Protein AF-A0A660XTL7-F1 (afdb_monomer_lite)

Sequence (73 aa):
ERWVPPEALKEDLREAGAPTRPEELGVPWNVFREALLYGREIRGRWTVLDTAYLVGILPNRAEEALERAFGVG

Secondary structure (DSSP, 8-state):
-----HHHHHHHHHHTT---STGGGT--HHHHHHHHHHGGGSSS---HHHHHHHTTSTTTTHHHHHHHHH---

Radius of gyration: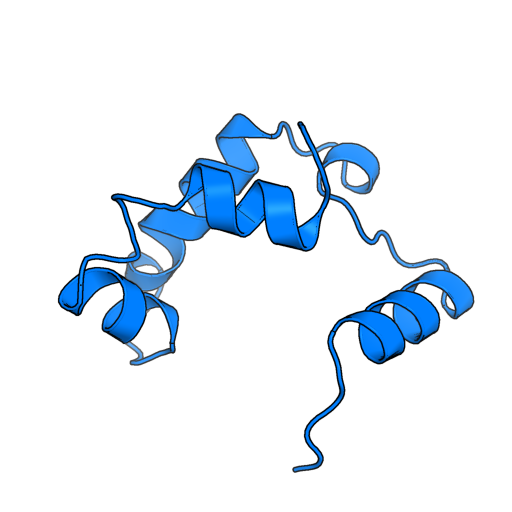 13.45 Å; chains: 1; bounding box: 28×19×31 Å

Foldseek 3Di:
DDDDDLVRVLVVCVVVVHDQDCVVVVHDPVNVLVCLQCVCVPDPDDDVSVVCVVVVVPPNVSQVVNCVRPNHD

pLDDT: mean 94.47, std 5.12, range [65.19, 97.88]

Structure (mmCIF, N/CA/C/O backbone):
data_AF-A0A660XTL7-F1
#
_entry.id   AF-A0A660XTL7-F1
#
loop_
_atom_site.group_PDB
_atom_site.id
_atom_site.type_symbol
_atom_site.label_atom_id
_atom_site.label_alt_id
_atom_site.label_comp_id
_atom_site.label_asym_id
_atom_site.label_entity_id
_atom_site.label_seq_id
_atom_site.pdbx_PDB_ins_code
_atom_site.Cartn_x
_atom_site.Cartn_y
_atom_site.Cartn_z
_atom_site.occupancy
_atom_site.B_iso_or_equiv
_atom_site.auth_seq_id
_atom_site.auth_comp_id
_atom_site.auth_asym_id
_atom_site.auth_atom_id
_atom_site.pdbx_PDB_model_num
ATOM 1 N N . GLU A 1 1 ? -13.950 -3.575 -17.568 1.00 71.31 1 GLU A N 1
ATOM 2 C CA . GLU A 1 1 ? -12.538 -3.366 -17.178 1.00 71.31 1 GLU A CA 1
ATOM 3 C C . GLU A 1 1 ? -11.778 -4.675 -17.310 1.00 71.31 1 GLU A C 1
ATOM 5 O O . GLU A 1 1 ? -12.370 -5.726 -17.090 1.00 71.31 1 GLU A O 1
ATOM 10 N N . ARG A 1 2 ? -10.510 -4.620 -17.728 1.00 86.62 2 ARG A N 1
ATOM 11 C CA . ARG A 1 2 ? -9.635 -5.793 -17.837 1.00 86.62 2 ARG A CA 1
ATOM 12 C C . ARG A 1 2 ? -8.801 -5.888 -16.563 1.00 86.62 2 ARG A C 1
ATOM 14 O O . ARG A 1 2 ? -8.131 -4.926 -16.210 1.00 86.62 2 ARG A O 1
ATOM 21 N N . TRP A 1 3 ? -8.833 -7.039 -15.901 1.00 91.00 3 TRP A N 1
ATOM 22 C CA . TRP A 1 3 ? -7.886 -7.340 -14.830 1.00 91.00 3 TRP A CA 1
ATOM 23 C C . TRP A 1 3 ? -6.487 -7.560 -15.424 1.00 91.00 3 TRP A C 1
ATOM 25 O O . TRP A 1 3 ? -6.350 -8.229 -16.454 1.00 91.00 3 TRP A O 1
ATOM 35 N N . VAL A 1 4 ? -5.466 -6.984 -14.790 1.00 93.06 4 VAL A N 1
ATOM 36 C CA . VAL A 1 4 ? -4.056 -7.099 -15.188 1.00 93.06 4 VAL A CA 1
ATOM 37 C C . VAL A 1 4 ? -3.286 -7.725 -14.021 1.00 93.06 4 VAL A C 1
ATOM 39 O O . VAL A 1 4 ? -3.434 -7.243 -12.894 1.00 93.06 4 VAL A O 1
ATOM 42 N N . PRO A 1 5 ? -2.490 -8.787 -14.252 1.00 94.50 5 PRO A N 1
ATOM 43 C CA . PRO A 1 5 ? -1.614 -9.338 -13.225 1.00 94.50 5 PRO A CA 1
ATOM 44 C C . PRO A 1 5 ? -0.643 -8.278 -12.679 1.00 94.50 5 PRO A C 1
ATOM 46 O O . PRO A 1 5 ? -0.146 -7.469 -13.469 1.00 94.50 5 PRO A O 1
ATOM 49 N N . PRO A 1 6 ? -0.319 -8.288 -11.374 1.00 92.88 6 PRO A N 1
ATOM 50 C CA . PRO A 1 6 ? 0.610 -7.325 -10.781 1.00 92.88 6 PRO A CA 1
ATOM 51 C C . PRO A 1 6 ? 1.959 -7.239 -11.505 1.00 92.88 6 PRO A C 1
ATOM 53 O O . PRO A 1 6 ? 2.493 -6.150 -11.692 1.00 92.88 6 PRO A O 1
ATOM 56 N N . GLU A 1 7 ? 2.493 -8.372 -11.954 1.00 93.19 7 GLU A N 1
ATOM 57 C CA . GLU A 1 7 ? 3.784 -8.466 -12.636 1.00 93.19 7 GLU A CA 1
ATOM 58 C C . GLU A 1 7 ? 3.741 -7.813 -14.018 1.00 93.19 7 GLU A C 1
ATOM 60 O O . GLU A 1 7 ? 4.685 -7.122 -14.391 1.00 93.19 7 GLU A O 1
ATOM 65 N N . ALA A 1 8 ? 2.632 -7.985 -14.745 1.00 95.38 8 ALA A N 1
ATOM 66 C CA . ALA A 1 8 ? 2.429 -7.352 -16.044 1.00 95.38 8 ALA A CA 1
ATOM 67 C C . ALA A 1 8 ? 2.304 -5.830 -15.894 1.00 95.38 8 ALA A C 1
ATOM 69 O O . ALA A 1 8 ? 2.990 -5.091 -16.588 1.00 95.38 8 ALA A O 1
ATOM 70 N N . LEU A 1 9 ? 1.522 -5.359 -14.914 1.00 94.44 9 LEU A N 1
ATOM 71 C CA . LEU A 1 9 ? 1.415 -3.927 -14.620 1.00 94.44 9 LEU A CA 1
ATOM 72 C C . LEU A 1 9 ? 2.769 -3.324 -14.215 1.00 94.44 9 LEU A C 1
ATOM 74 O O . LEU A 1 9 ? 3.081 -2.193 -14.578 1.00 94.44 9 LEU A O 1
ATOM 78 N N . LYS A 1 10 ? 3.578 -4.067 -13.451 1.00 94.44 10 LYS A N 1
ATOM 79 C CA . LYS A 1 10 ? 4.912 -3.621 -13.041 1.00 94.44 10 LYS A CA 1
ATOM 80 C C . LYS A 1 10 ? 5.851 -3.473 -14.237 1.00 94.44 10 LYS A C 1
ATOM 82 O O . LYS A 1 10 ? 6.638 -2.534 -14.248 1.00 94.44 10 LYS A O 1
ATOM 87 N N . GLU A 1 11 ? 5.765 -4.365 -15.221 1.00 96.25 11 GLU A N 1
ATOM 88 C CA . GLU A 1 11 ? 6.547 -4.251 -16.455 1.00 96.25 11 GLU A CA 1
ATOM 89 C C . GLU A 1 11 ? 6.101 -3.053 -17.294 1.00 96.25 11 GLU A C 1
ATOM 91 O O . GLU A 1 11 ? 6.940 -2.223 -17.631 1.00 96.25 11 GLU A O 1
ATOM 96 N N . ASP A 1 12 ? 4.792 -2.881 -17.498 1.00 96.38 12 ASP A N 1
ATOM 97 C CA . ASP A 1 12 ? 4.237 -1.730 -18.223 1.00 96.38 12 ASP A CA 1
ATOM 98 C C . ASP A 1 12 ? 4.703 -0.393 -17.604 1.00 96.38 12 ASP A C 1
ATOM 100 O O . ASP A 1 12 ? 5.063 0.551 -18.311 1.00 96.38 12 ASP A O 1
ATOM 104 N N . LEU A 1 13 ? 4.736 -0.306 -16.266 1.00 95.88 13 LEU A N 1
ATOM 105 C CA . LEU A 1 13 ? 5.248 0.868 -15.552 1.00 95.88 13 LEU A CA 1
ATOM 106 C C . LEU A 1 13 ? 6.750 1.082 -15.792 1.00 95.88 13 LEU A C 1
ATOM 108 O O . LEU A 1 13 ? 7.157 2.215 -16.050 1.00 95.88 13 LEU A O 1
ATOM 112 N N . ARG A 1 14 ? 7.572 0.025 -15.742 1.00 96.12 14 ARG A N 1
ATOM 113 C CA . ARG A 1 14 ? 9.017 0.136 -16.014 1.00 96.12 14 ARG A CA 1
ATOM 114 C C . ARG A 1 14 ? 9.297 0.574 -17.444 1.00 96.12 14 ARG A C 1
ATOM 116 O O . ARG A 1 14 ? 10.134 1.452 -17.638 1.00 96.12 14 ARG A O 1
ATOM 123 N N . GLU A 1 15 ? 8.605 -0.002 -18.426 1.00 97.81 15 GLU A N 1
ATOM 124 C CA . GLU A 1 15 ? 8.752 0.366 -19.840 1.00 97.81 15 GLU A CA 1
ATOM 125 C C . GLU A 1 15 ? 8.404 1.842 -20.078 1.00 97.81 15 GLU A C 1
ATOM 127 O O . GLU A 1 15 ? 9.058 2.523 -20.868 1.00 97.81 15 GLU A O 1
ATOM 132 N N . ALA A 1 16 ? 7.426 2.368 -19.337 1.00 97.88 16 ALA A N 1
ATOM 133 C CA . ALA A 1 16 ? 7.061 3.781 -19.355 1.00 97.88 16 ALA A CA 1
ATOM 134 C C . ALA A 1 16 ? 8.026 4.695 -18.565 1.00 97.88 16 ALA A C 1
ATOM 136 O O . ALA A 1 16 ? 7.826 5.911 -18.537 1.00 97.88 16 ALA A O 1
ATOM 137 N N . GLY A 1 17 ? 9.050 4.143 -17.907 1.00 97.56 17 GLY A N 1
ATOM 138 C CA . GLY A 1 17 ? 9.973 4.885 -17.044 1.00 97.56 17 GLY A CA 1
ATOM 139 C C . GLY A 1 17 ? 9.359 5.333 -15.713 1.00 97.56 17 GLY A C 1
ATOM 140 O O . GLY A 1 17 ? 9.872 6.258 -15.082 1.00 97.56 17 GLY A O 1
ATOM 141 N N . ALA A 1 18 ? 8.252 4.717 -15.290 1.00 97.62 18 ALA A N 1
ATOM 142 C CA . ALA A 1 18 ? 7.593 5.013 -14.026 1.00 97.62 18 ALA A CA 1
ATOM 143 C C . ALA A 1 18 ? 8.224 4.223 -12.859 1.00 97.62 18 ALA A C 1
ATOM 145 O O . ALA A 1 18 ? 8.637 3.073 -13.033 1.00 97.62 18 ALA A O 1
ATOM 146 N N . PRO A 1 19 ? 8.267 4.806 -11.647 1.00 95.88 19 PRO A N 1
ATOM 147 C CA . PRO A 1 19 ? 8.752 4.115 -10.460 1.00 95.88 19 PRO A CA 1
ATOM 148 C C . PRO A 1 19 ? 7.818 2.962 -10.079 1.00 95.88 19 PRO A C 1
ATOM 150 O O . PRO A 1 19 ? 6.593 3.068 -10.154 1.00 95.88 19 PRO A O 1
ATOM 153 N N . THR A 1 20 ? 8.406 1.860 -9.624 1.00 95.06 20 THR A N 1
ATOM 154 C CA . THR A 1 20 ? 7.703 0.642 -9.194 1.00 95.06 20 THR A CA 1
ATOM 155 C C . THR A 1 20 ? 7.962 0.271 -7.735 1.00 95.06 20 THR A C 1
ATOM 157 O O . THR A 1 20 ? 7.492 -0.775 -7.276 1.00 95.06 20 THR A O 1
ATOM 160 N N . ARG A 1 21 ? 8.699 1.114 -7.006 1.00 93.62 21 ARG A N 1
ATOM 161 C CA . ARG A 1 21 ? 9.002 0.994 -5.579 1.00 93.62 21 ARG A CA 1
ATOM 162 C C . ARG A 1 21 ? 8.869 2.346 -4.861 1.00 93.62 21 ARG A C 1
ATOM 164 O O . ARG A 1 21 ? 9.085 3.386 -5.489 1.00 93.62 21 ARG A O 1
ATOM 171 N N . PRO A 1 22 ? 8.578 2.358 -3.547 1.00 93.81 22 PRO A N 1
ATOM 172 C CA . PRO A 1 22 ? 8.517 3.594 -2.761 1.00 93.81 22 PRO A CA 1
ATOM 173 C C . PRO A 1 22 ? 9.824 4.400 -2.783 1.00 93.81 22 PRO A C 1
ATOM 175 O O . PRO A 1 22 ? 9.796 5.626 -2.894 1.00 93.81 22 PRO A O 1
ATOM 178 N N . GLU A 1 23 ? 10.972 3.722 -2.747 1.00 93.75 23 GLU A N 1
ATOM 179 C CA . GLU A 1 23 ? 12.288 4.373 -2.709 1.00 93.75 23 GLU A CA 1
ATOM 180 C C . GLU A 1 23 ? 12.574 5.174 -3.988 1.00 93.75 23 GLU A C 1
ATOM 182 O O . GLU A 1 23 ? 13.176 6.245 -3.931 1.00 93.75 23 GLU A O 1
ATOM 187 N N . GLU A 1 24 ? 12.089 4.698 -5.139 1.00 95.50 24 GLU A N 1
ATOM 188 C CA . GLU A 1 24 ? 12.213 5.386 -6.433 1.00 95.50 24 GLU A CA 1
ATOM 189 C C . GLU A 1 24 ? 11.379 6.680 -6.477 1.00 95.50 24 GLU A C 1
ATOM 191 O O . GLU A 1 24 ? 11.679 7.589 -7.248 1.00 95.50 24 GLU A O 1
ATOM 196 N N . LEU A 1 25 ? 10.358 6.789 -5.618 1.00 93.94 25 LEU A N 1
ATOM 197 C CA . LEU A 1 25 ? 9.577 8.008 -5.390 1.00 93.94 25 LEU A CA 1
ATOM 198 C C . LEU A 1 25 ? 10.193 8.922 -4.315 1.00 93.94 25 LEU A C 1
ATOM 200 O O . LEU A 1 25 ? 9.644 9.988 -4.039 1.00 93.94 25 LEU A O 1
ATOM 204 N N . GLY A 1 26 ? 11.297 8.517 -3.678 1.00 96.31 26 GLY A N 1
ATOM 205 C CA . GLY A 1 26 ? 11.868 9.219 -2.527 1.00 96.31 26 GLY A CA 1
ATOM 206 C C . GLY A 1 26 ? 11.027 9.088 -1.252 1.00 96.31 26 GLY A C 1
ATOM 207 O O . GLY A 1 26 ? 11.145 9.919 -0.351 1.00 96.31 26 GLY A O 1
ATOM 208 N N . VAL A 1 27 ? 10.164 8.070 -1.171 1.00 96.00 27 VAL A N 1
ATOM 209 C CA . VAL A 1 27 ? 9.283 7.829 -0.023 1.00 96.00 27 VAL A CA 1
ATOM 210 C C . VAL A 1 27 ? 9.884 6.737 0.866 1.00 96.00 27 VAL A C 1
ATOM 212 O O . VAL A 1 27 ? 10.090 5.621 0.392 1.00 96.00 27 VAL A O 1
ATOM 215 N N . PRO A 1 28 ? 10.133 7.011 2.160 1.00 95.50 28 PRO A N 1
ATOM 216 C CA . PRO A 1 28 ? 10.596 5.990 3.094 1.00 95.50 28 PRO A CA 1
ATOM 217 C C . PRO A 1 28 ? 9.578 4.857 3.282 1.00 95.50 28 PRO A C 1
ATOM 219 O O . PRO A 1 28 ? 8.368 5.095 3.336 1.00 95.50 28 PRO A O 1
ATOM 222 N N . TRP A 1 29 ? 10.070 3.633 3.479 1.00 95.00 29 TRP A N 1
ATOM 223 C CA . TRP A 1 29 ? 9.245 2.433 3.653 1.00 95.00 29 TRP A CA 1
ATOM 224 C C . TRP A 1 29 ? 8.173 2.572 4.744 1.00 95.00 29 TRP A C 1
ATOM 226 O O . TRP A 1 29 ? 7.002 2.254 4.538 1.00 95.00 29 TRP A O 1
ATOM 236 N N . ASN A 1 30 ? 8.542 3.131 5.900 1.00 95.25 30 ASN A N 1
ATOM 237 C CA . ASN A 1 30 ? 7.623 3.345 7.018 1.00 95.25 30 ASN A CA 1
ATOM 238 C C . ASN A 1 30 ? 6.495 4.334 6.681 1.00 95.25 30 ASN A C 1
ATOM 240 O O . ASN A 1 30 ? 5.367 4.131 7.128 1.00 95.25 30 ASN A O 1
ATOM 244 N N . VAL A 1 31 ? 6.782 5.364 5.878 1.00 96.69 31 VAL A N 1
ATOM 245 C CA . VAL A 1 31 ? 5.777 6.330 5.408 1.00 96.69 31 VAL A CA 1
ATOM 246 C C . VAL A 1 31 ? 4.813 5.645 4.443 1.00 96.69 31 VAL A C 1
ATOM 248 O O . VAL A 1 31 ? 3.600 5.817 4.549 1.00 96.69 31 VAL A O 1
ATOM 251 N N . PHE A 1 32 ? 5.328 4.807 3.541 1.00 96.19 32 PHE A N 1
ATOM 252 C CA . PHE A 1 32 ? 4.488 4.036 2.627 1.00 96.19 32 PHE A CA 1
ATOM 253 C C . PHE A 1 32 ? 3.595 3.030 3.375 1.00 96.19 32 PHE A C 1
ATOM 255 O O . PHE A 1 32 ? 2.410 2.886 3.066 1.00 96.19 32 PHE A O 1
ATOM 262 N N . ARG A 1 33 ? 4.124 2.393 4.427 1.00 96.31 33 ARG A N 1
ATOM 263 C CA . ARG A 1 33 ? 3.364 1.520 5.332 1.00 96.31 33 ARG A CA 1
ATOM 264 C C . ARG A 1 33 ? 2.231 2.257 6.037 1.00 96.31 33 ARG A C 1
ATOM 266 O O . ARG A 1 33 ? 1.119 1.738 6.109 1.00 96.31 33 ARG A O 1
ATOM 273 N N . GLU A 1 34 ? 2.476 3.465 6.531 1.00 96.88 34 GLU A N 1
ATOM 274 C CA . GLU A 1 34 ? 1.421 4.294 7.120 1.00 96.88 34 GLU A CA 1
ATOM 275 C C . GLU A 1 34 ? 0.361 4.682 6.087 1.00 96.88 34 GLU A C 1
ATOM 277 O O . GLU A 1 34 ? -0.833 4.563 6.366 1.00 96.88 34 GLU A O 1
ATOM 282 N N . ALA A 1 35 ? 0.770 5.048 4.870 1.00 96.44 35 ALA A N 1
ATOM 283 C CA . ALA A 1 35 ? -0.160 5.348 3.786 1.00 96.44 35 ALA A CA 1
ATOM 284 C C . ALA A 1 35 ? -1.073 4.151 3.452 1.00 96.44 35 ALA A C 1
ATOM 286 O O . ALA A 1 35 ? -2.275 4.336 3.256 1.00 96.44 35 ALA A O 1
ATOM 287 N N . LEU A 1 36 ? -0.543 2.922 3.451 1.00 96.31 36 LEU A N 1
ATOM 288 C CA . LEU A 1 36 ? -1.339 1.706 3.251 1.00 96.31 36 LEU A CA 1
ATOM 289 C C . LEU A 1 36 ? -2.376 1.499 4.369 1.00 96.31 36 LEU A C 1
ATOM 291 O O . LEU A 1 36 ? -3.518 1.133 4.093 1.00 96.31 36 LEU A O 1
ATOM 295 N N . LEU A 1 37 ? -1.991 1.738 5.625 1.00 96.44 37 LEU A N 1
ATOM 296 C CA . LEU A 1 37 ? -2.863 1.540 6.787 1.00 96.44 37 LEU A CA 1
ATOM 297 C C . LEU A 1 37 ? -3.982 2.583 6.869 1.00 96.44 37 LEU A C 1
ATOM 299 O O . LEU A 1 37 ? -5.136 2.235 7.137 1.00 96.44 37 LEU A O 1
ATOM 303 N N . TYR A 1 38 ? -3.653 3.849 6.622 1.00 96.50 38 TYR A N 1
ATOM 304 C CA . TYR A 1 38 ? -4.570 4.974 6.810 1.00 96.50 38 TYR A CA 1
ATOM 305 C C . TYR A 1 38 ? -5.243 5.443 5.514 1.00 96.50 38 TYR A C 1
ATOM 307 O O . TYR A 1 38 ? -6.148 6.270 5.564 1.0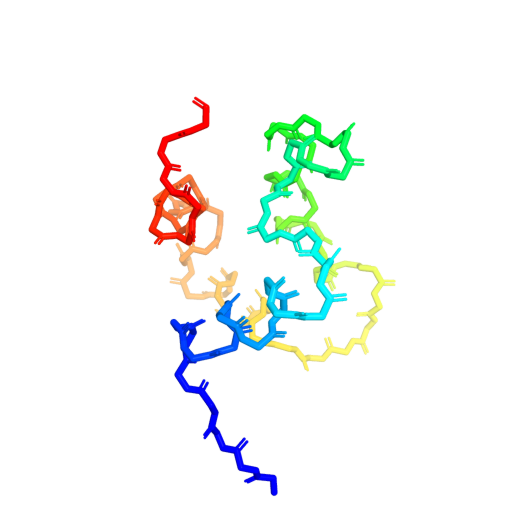0 96.50 38 TYR A O 1
ATOM 315 N N . GLY A 1 39 ? -4.889 4.885 4.351 1.00 96.25 39 GLY A N 1
ATOM 316 C CA . GLY A 1 39 ? -5.447 5.293 3.056 1.00 96.25 39 GLY A CA 1
ATOM 317 C C . GLY A 1 39 ? -6.978 5.218 2.972 1.00 96.25 39 GLY A C 1
ATOM 318 O O . GLY A 1 39 ? -7.602 6.068 2.337 1.00 96.25 39 GLY A O 1
ATOM 319 N N . ARG A 1 40 ? -7.597 4.261 3.680 1.00 96.06 40 ARG A N 1
ATOM 320 C CA . ARG A 1 40 ? -9.064 4.126 3.785 1.00 96.06 40 ARG A CA 1
ATOM 321 C C . ARG A 1 40 ? -9.747 5.327 4.459 1.00 96.06 40 ARG A C 1
ATOM 323 O O . ARG A 1 40 ? -10.925 5.573 4.242 1.00 96.06 40 ARG A O 1
ATOM 330 N N . GLU A 1 41 ? -9.012 6.094 5.262 1.00 96.12 41 GLU A N 1
ATOM 331 C CA . GLU A 1 41 ? -9.547 7.213 6.048 1.00 96.12 41 GLU A CA 1
ATOM 332 C C . GLU A 1 41 ? -9.545 8.537 5.264 1.00 96.12 41 GLU A C 1
ATOM 334 O O . GLU A 1 41 ? -10.204 9.494 5.663 1.00 96.12 41 GLU A O 1
ATOM 339 N N . ILE A 1 42 ? -8.862 8.598 4.112 1.00 96.12 42 ILE A N 1
ATOM 340 C CA . ILE A 1 42 ? -8.727 9.823 3.304 1.00 96.12 42 ILE A CA 1
ATOM 341 C C . ILE A 1 42 ? -10.078 10.275 2.724 1.00 96.12 42 ILE A C 1
ATOM 343 O O . ILE A 1 42 ? -10.337 11.471 2.580 1.00 96.12 42 ILE A O 1
ATOM 347 N N . ARG A 1 43 ? -10.950 9.330 2.355 1.00 94.81 43 ARG A N 1
ATOM 348 C CA . ARG A 1 43 ? -12.260 9.618 1.758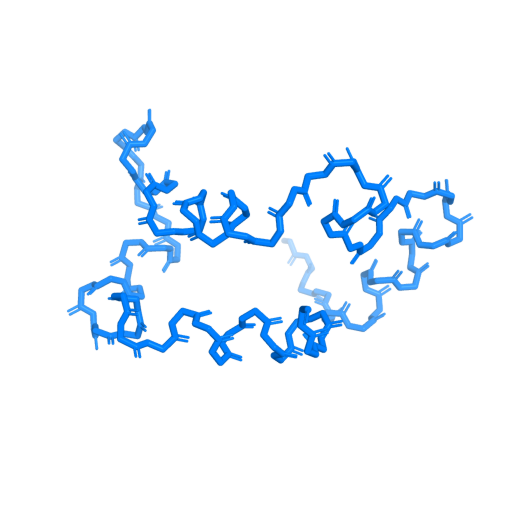 1.00 94.81 43 ARG A CA 1
ATOM 349 C C . ARG A 1 43 ? -13.267 8.548 2.154 1.00 94.81 43 ARG A C 1
ATOM 351 O O . ARG A 1 43 ? -12.958 7.370 2.077 1.00 94.81 43 ARG A O 1
ATOM 358 N N . GLY A 1 44 ? -14.507 8.955 2.436 1.00 92.50 44 GLY A N 1
ATOM 359 C CA . GLY A 1 44 ? -15.637 8.049 2.684 1.00 92.50 44 GLY A CA 1
ATOM 360 C C . GLY A 1 44 ? -16.090 7.277 1.438 1.00 92.50 44 GLY A C 1
ATOM 361 O O . GLY A 1 44 ? -17.183 7.506 0.923 1.00 92.50 44 GLY A O 1
ATOM 362 N N . ARG A 1 45 ? -15.235 6.398 0.911 1.00 96.25 45 ARG A N 1
ATOM 363 C CA . ARG A 1 45 ? -15.512 5.481 -0.196 1.00 96.25 45 ARG A CA 1
ATOM 364 C C . ARG A 1 45 ? -15.044 4.094 0.206 1.00 96.25 45 ARG A C 1
ATOM 366 O O . ARG A 1 45 ? -13.898 3.935 0.593 1.00 96.25 45 ARG A O 1
ATOM 373 N N . TRP A 1 46 ? -15.897 3.102 -0.020 1.00 96.62 46 TRP A N 1
ATOM 374 C CA . TRP A 1 46 ? -15.514 1.710 0.155 1.00 96.62 46 TRP A CA 1
ATOM 375 C C . TRP A 1 46 ? -14.550 1.238 -0.937 1.00 96.62 46 TRP A C 1
ATOM 377 O O . TRP A 1 46 ? -14.831 1.357 -2.133 1.00 96.62 46 TRP A O 1
ATOM 387 N N . THR A 1 47 ? -13.429 0.670 -0.518 1.00 96.25 47 THR A N 1
ATOM 388 C CA . THR A 1 47 ? -12.370 0.106 -1.352 1.00 96.25 47 THR A CA 1
ATOM 389 C C . THR A 1 47 ? -11.903 -1.240 -0.790 1.00 96.25 47 THR A C 1
ATOM 391 O O . THR A 1 47 ? -12.364 -1.712 0.252 1.00 96.25 47 THR A O 1
ATOM 394 N N . VAL A 1 48 ? -10.945 -1.875 -1.468 1.00 95.88 48 VAL A N 1
ATOM 395 C CA . VAL A 1 48 ? -10.297 -3.093 -0.960 1.00 95.88 48 VAL A CA 1
ATOM 396 C C . VAL A 1 48 ? -9.605 -2.869 0.393 1.00 95.88 48 VAL A C 1
ATOM 398 O O . VAL A 1 48 ? -9.529 -3.804 1.186 1.00 95.88 48 VAL A O 1
ATOM 401 N N . LEU A 1 49 ? -9.162 -1.641 0.696 1.00 96.75 49 LEU A N 1
ATOM 402 C CA . LEU A 1 49 ? -8.503 -1.319 1.965 1.00 96.75 49 LEU A CA 1
ATOM 403 C C . LEU A 1 49 ? -9.465 -1.424 3.155 1.00 96.75 49 LEU A C 1
ATOM 405 O O . LEU A 1 49 ? -9.068 -1.903 4.214 1.00 96.75 49 LEU A O 1
ATOM 409 N N . ASP A 1 50 ? -10.736 -1.057 2.975 1.00 97.31 50 ASP A N 1
ATOM 410 C CA . ASP A 1 50 ? -11.777 -1.209 3.997 1.00 97.31 50 ASP A CA 1
ATOM 411 C C . ASP A 1 50 ? -12.030 -2.682 4.307 1.00 97.31 50 ASP A C 1
ATOM 413 O O . ASP A 1 50 ? -12.051 -3.097 5.463 1.00 97.31 50 ASP A O 1
ATOM 417 N N . THR A 1 51 ? -12.155 -3.494 3.255 1.00 97.62 51 THR A N 1
ATOM 418 C CA . THR A 1 51 ? -12.363 -4.939 3.403 1.00 97.62 51 THR A CA 1
ATOM 419 C C . THR A 1 51 ? -11.162 -5.583 4.086 1.00 97.62 51 THR A C 1
ATOM 421 O O . THR A 1 51 ? -11.341 -6.320 5.050 1.00 97.62 51 THR A O 1
ATOM 424 N N . ALA A 1 52 ? -9.942 -5.266 3.640 1.00 97.56 52 ALA A N 1
ATOM 425 C CA . ALA A 1 52 ? -8.711 -5.772 4.237 1.00 97.56 52 ALA A CA 1
ATOM 426 C C . ALA A 1 52 ? -8.585 -5.388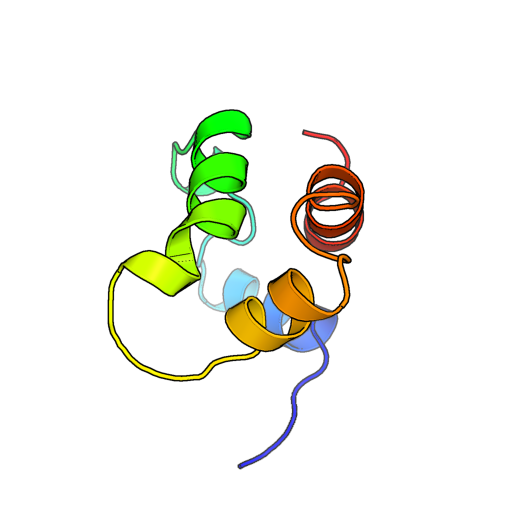 5.718 1.0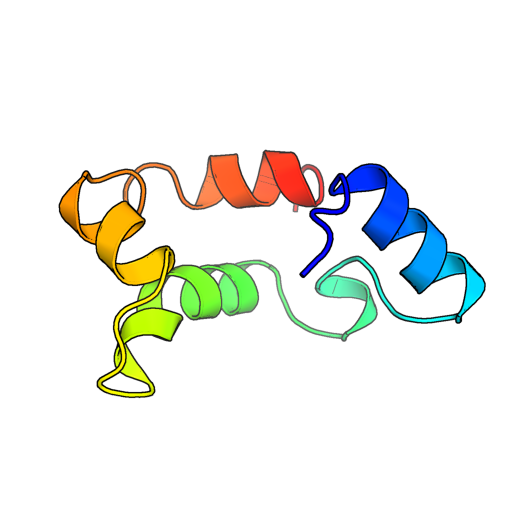0 97.56 52 ALA A C 1
ATOM 428 O O . ALA A 1 52 ? -8.109 -6.204 6.507 1.00 97.56 52 ALA A O 1
ATOM 429 N N . TYR A 1 53 ? -9.039 -4.188 6.095 1.00 96.94 53 TYR A N 1
ATOM 430 C CA . TYR A 1 53 ? -9.080 -3.748 7.486 1.00 96.94 53 TYR A CA 1
ATOM 431 C C . TYR A 1 53 ? -10.091 -4.551 8.318 1.00 96.94 53 TYR A C 1
ATOM 433 O O . TYR A 1 53 ? -9.762 -5.080 9.376 1.00 96.94 53 TYR A O 1
ATOM 441 N N . LEU A 1 54 ? -11.320 -4.699 7.818 1.00 96.75 54 LEU A N 1
ATOM 442 C CA . LEU A 1 54 ? -12.401 -5.390 8.528 1.00 96.75 54 LEU A CA 1
ATOM 443 C C . LEU A 1 54 ? -12.135 -6.877 8.758 1.00 96.75 54 LEU A C 1
ATOM 445 O O . LEU A 1 54 ? -12.538 -7.418 9.784 1.00 96.75 54 LEU A O 1
ATOM 449 N N . VAL A 1 55 ? -11.451 -7.537 7.822 1.00 97.25 55 VAL A N 1
ATOM 450 C CA . VAL A 1 55 ? -11.072 -8.953 7.960 1.00 97.25 55 VAL A CA 1
ATOM 451 C C . VAL A 1 55 ? -9.731 -9.142 8.680 1.00 97.25 55 VAL A C 1
ATOM 453 O O . VAL A 1 55 ? -9.261 -10.269 8.818 1.00 97.25 55 VAL A O 1
ATOM 456 N N . GLY A 1 56 ? -9.096 -8.054 9.127 1.00 96.38 56 GLY A N 1
ATOM 457 C CA . GLY A 1 56 ? -7.857 -8.088 9.898 1.00 96.38 56 GLY A CA 1
ATOM 458 C C . GLY A 1 56 ? -6.600 -8.434 9.095 1.00 96.38 56 GLY A C 1
ATOM 459 O O . GLY A 1 56 ? -5.586 -8.769 9.704 1.00 96.38 56 GLY A O 1
ATOM 460 N N . ILE A 1 57 ? -6.625 -8.363 7.757 1.00 96.69 57 ILE A N 1
ATOM 461 C CA . ILE A 1 57 ? -5.397 -8.427 6.939 1.00 96.69 57 ILE A CA 1
ATOM 462 C C . ILE A 1 57 ? -4.584 -7.157 7.171 1.00 96.69 57 ILE A C 1
ATOM 464 O O . ILE A 1 57 ? -3.403 -7.221 7.496 1.00 96.69 57 ILE A O 1
ATOM 468 N N . LEU A 1 58 ? -5.231 -6.000 7.068 1.00 96.69 58 LEU A N 1
ATOM 469 C CA . LEU A 1 58 ? -4.713 -4.763 7.632 1.00 96.69 58 LEU A CA 1
ATOM 470 C C . LEU A 1 58 ? -5.356 -4.588 9.020 1.00 96.69 58 LEU A C 1
ATOM 472 O O . LEU A 1 58 ? -6.531 -4.898 9.177 1.00 96.69 58 LEU A O 1
ATOM 476 N N . PRO A 1 59 ? -4.624 -4.148 10.055 1.00 95.75 59 PRO A N 1
ATOM 477 C CA . PRO A 1 59 ? -3.199 -3.820 10.061 1.00 95.75 59 PRO A CA 1
ATOM 478 C C . PRO A 1 59 ? -2.258 -5.032 10.221 1.00 95.75 59 PRO A C 1
ATOM 480 O O . PRO A 1 59 ? -1.055 -4.884 10.019 1.00 95.75 59 PRO A O 1
ATOM 483 N N . ASN A 1 60 ? -2.768 -6.216 10.574 1.00 97.75 60 ASN A N 1
ATOM 484 C CA . ASN A 1 60 ? -1.955 -7.304 11.145 1.00 97.75 60 ASN A CA 1
ATOM 485 C C . ASN A 1 60 ? -0.883 -7.890 10.209 1.00 97.75 60 ASN A C 1
ATOM 487 O O . ASN A 1 60 ? 0.081 -8.480 10.684 1.00 97.75 60 ASN A O 1
ATOM 491 N N . ARG A 1 61 ? -1.056 -7.763 8.891 1.00 97.06 61 ARG A N 1
ATOM 492 C CA . ARG A 1 61 ? -0.162 -8.307 7.854 1.00 97.06 61 ARG A CA 1
ATOM 493 C C . ARG A 1 61 ? 0.272 -7.238 6.850 1.00 97.06 61 ARG A C 1
ATOM 495 O O . ARG A 1 61 ? 0.562 -7.553 5.701 1.00 97.06 61 ARG A O 1
ATOM 502 N N . ALA A 1 62 ? 0.290 -5.969 7.266 1.00 96.19 62 ALA A N 1
ATOM 503 C CA . ALA A 1 62 ? 0.685 -4.862 6.395 1.00 96.19 62 ALA A CA 1
ATOM 504 C C . ALA A 1 62 ? 2.129 -5.005 5.890 1.00 96.19 62 ALA A C 1
ATOM 506 O O . ALA A 1 62 ? 2.374 -4.802 4.706 1.00 96.19 62 ALA A O 1
ATOM 507 N N . GLU A 1 63 ? 3.050 -5.407 6.770 1.00 96.44 63 GLU A N 1
ATOM 508 C CA . GLU A 1 63 ? 4.458 -5.609 6.415 1.00 96.44 63 GLU A CA 1
ATOM 509 C C . GLU A 1 63 ? 4.607 -6.701 5.355 1.00 96.44 63 GLU A C 1
ATOM 511 O O . GLU A 1 63 ? 5.111 -6.451 4.269 1.00 96.44 63 GLU A O 1
ATOM 516 N N . GLU A 1 64 ? 4.029 -7.876 5.610 1.00 96.44 64 GLU A N 1
ATOM 517 C CA . GLU A 1 64 ? 4.042 -8.989 4.661 1.00 96.44 64 GLU A CA 1
ATOM 518 C C . GLU A 1 64 ? 3.419 -8.611 3.305 1.00 96.44 64 GLU A C 1
ATOM 520 O O . GLU A 1 64 ? 3.886 -9.051 2.255 1.00 96.44 64 GLU A O 1
ATOM 525 N N . ALA A 1 65 ? 2.351 -7.807 3.299 1.00 94.56 65 ALA A N 1
ATOM 526 C CA . ALA A 1 65 ? 1.732 -7.346 2.060 1.00 94.56 65 ALA A CA 1
ATOM 527 C C . ALA A 1 65 ? 2.689 -6.466 1.237 1.00 94.56 65 ALA A C 1
ATOM 529 O O . ALA A 1 65 ? 2.764 -6.626 0.017 1.00 94.56 65 ALA A O 1
ATOM 530 N N . LEU A 1 66 ? 3.433 -5.571 1.893 1.00 94.62 66 LEU A N 1
ATOM 531 C CA . LEU A 1 66 ? 4.437 -4.732 1.240 1.00 94.62 66 LEU A CA 1
ATOM 532 C C . LEU A 1 66 ? 5.650 -5.543 0.787 1.00 94.62 66 LEU A C 1
ATOM 534 O O . LEU A 1 66 ? 6.084 -5.390 -0.354 1.00 94.62 66 LEU A O 1
ATOM 538 N N . GLU A 1 67 ? 6.135 -6.460 1.621 1.00 94.75 67 GLU A N 1
ATOM 539 C CA . GLU A 1 67 ? 7.231 -7.367 1.280 1.00 94.75 67 GLU A CA 1
ATOM 540 C C . GLU A 1 67 ? 6.900 -8.221 0.052 1.00 94.75 67 GLU A C 1
ATOM 542 O O . GLU A 1 67 ? 7.734 -8.401 -0.834 1.00 94.75 67 GLU A O 1
ATOM 547 N N . ARG A 1 68 ? 5.657 -8.702 -0.066 1.00 93.12 68 ARG A N 1
ATOM 548 C CA . ARG A 1 68 ? 5.196 -9.425 -1.262 1.00 93.12 68 ARG A CA 1
ATOM 549 C C . ARG A 1 68 ? 5.140 -8.536 -2.507 1.00 93.12 68 ARG A C 1
ATOM 551 O O . ARG A 1 68 ? 5.378 -9.033 -3.604 1.00 93.12 68 ARG A O 1
ATOM 558 N N . ALA A 1 69 ? 4.815 -7.251 -2.364 1.00 92.06 69 ALA A N 1
ATOM 559 C CA . ALA A 1 69 ? 4.676 -6.324 -3.491 1.00 92.06 69 ALA A CA 1
ATOM 560 C C . ALA A 1 69 ? 6.028 -5.779 -3.998 1.00 92.06 69 ALA A C 1
ATOM 562 O O . ALA A 1 69 ? 6.246 -5.632 -5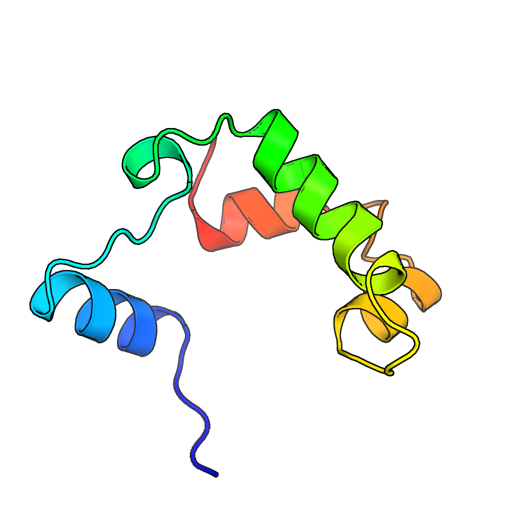.210 1.00 92.06 69 ALA A O 1
ATOM 563 N N . PHE A 1 70 ? 6.948 -5.484 -3.079 1.00 91.50 70 PHE A N 1
ATOM 564 C CA . PHE A 1 70 ? 8.182 -4.748 -3.370 1.00 91.50 70 PHE A CA 1
ATOM 565 C C . PHE A 1 70 ? 9.469 -5.490 -2.967 1.00 91.50 70 PHE A C 1
ATOM 567 O O . PHE A 1 70 ? 10.547 -5.114 -3.431 1.00 91.50 70 PHE A O 1
ATOM 574 N N . GLY A 1 71 ? 9.380 -6.577 -2.199 1.00 88.75 71 GLY A N 1
ATOM 575 C CA . GLY A 1 71 ? 10.515 -7.202 -1.512 1.00 88.75 71 GLY A CA 1
ATOM 576 C C . GLY A 1 71 ? 10.762 -6.577 -0.136 1.00 88.75 71 GLY A C 1
ATOM 577 O O . GLY A 1 71 ? 10.004 -5.713 0.292 1.00 88.75 71 GLY A O 1
ATOM 578 N N . VAL A 1 72 ? 11.820 -7.013 0.553 1.00 81.38 72 VAL A N 1
ATOM 579 C CA . VAL A 1 72 ? 12.220 -6.438 1.852 1.00 81.38 72 VAL A CA 1
ATOM 580 C C . VAL A 1 72 ? 12.574 -4.956 1.673 1.00 81.38 72 VAL A C 1
ATOM 582 O O . VAL A 1 72 ? 13.244 -4.603 0.692 1.00 81.38 72 VAL A O 1
ATOM 585 N N . GLY A 1 73 ? 12.070 -4.124 2.587 1.00 65.19 73 GLY A N 1
ATOM 586 C CA . GLY A 1 73 ? 12.339 -2.685 2.669 1.00 65.19 73 GLY A CA 1
ATOM 587 C C . GLY A 1 73 ? 13.677 -2.332 3.305 1.00 65.19 73 GLY A C 1
ATOM 588 O O . GLY A 1 73 ? 14.266 -3.192 3.999 1.00 65.19 73 GLY A O 1
#